Protein AF-A0A967N355-F1 (afdb_monomer_lite)

Foldseek 3Di:
DCCQQFQQQWKFLDKDFQPPPDDPDPVAPQAHDIDTDTDRPCPDPSRCCRHVVVPGPDAPPRDDDAEQWDWDDPDPAIAIDAGDLPDDIQKYKYKAFPDLVVVCVVDSPRSNRRSVRVSVSSNRVSVVQKMFRDWHDHPPDRMIITMIGGPPDD

Radius of gyration: 15.5 Å; chains: 1; bounding box: 40×31×42 Å

Structure (mmCIF, N/CA/C/O backbone):
data_AF-A0A967N355-F1
#
_entry.id   AF-A0A967N355-F1
#
loop_
_atom_site.group_PDB
_atom_site.id
_atom_site.type_symbol
_atom_site.label_atom_id
_atom_site.label_alt_id
_atom_site.label_comp_id
_atom_site.label_asym_id
_atom_site.label_entity_id
_atom_site.label_seq_id
_atom_site.pdbx_PDB_ins_code
_atom_site.Cartn_x
_atom_site.Cartn_y
_atom_site.Cartn_z
_atom_site.occupancy
_atom_site.B_iso_or_equiv
_atom_site.auth_seq_id
_atom_site.auth_comp_id
_atom_site.auth_asym_id
_atom_site.auth_atom_id
_atom_site.pdbx_PDB_model_num
ATOM 1 N N . ALA A 1 1 ? -4.155 6.897 -1.933 1.00 72.81 1 ALA A N 1
ATOM 2 C CA . ALA A 1 1 ? -5.499 6.673 -1.357 1.00 72.81 1 ALA A CA 1
ATOM 3 C C . ALA A 1 1 ? -5.660 7.335 0.025 1.00 72.81 1 ALA A C 1
ATOM 5 O O . ALA A 1 1 ? -6.139 6.699 0.955 1.00 72.81 1 ALA A O 1
ATOM 6 N N . TYR A 1 2 ? -5.279 8.613 0.176 1.00 78.56 2 TYR A N 1
ATOM 7 C CA . TYR A 1 2 ? -5.315 9.283 1.486 1.00 78.56 2 TYR A CA 1
ATOM 8 C C . TYR A 1 2 ? -6.748 9.475 1.999 1.00 78.56 2 TYR A C 1
ATOM 10 O O . TYR A 1 2 ? -7.041 9.068 3.111 1.00 78.56 2 TYR A O 1
ATOM 18 N N . LEU A 1 3 ? -7.659 9.998 1.170 1.00 83.44 3 LEU A N 1
ATOM 19 C CA . LEU A 1 3 ? -9.066 10.192 1.548 1.00 83.44 3 LEU A CA 1
ATOM 20 C C . LEU A 1 3 ? -9.696 8.907 2.117 1.00 83.44 3 LEU A C 1
ATOM 22 O O . LEU A 1 3 ? -10.195 8.894 3.235 1.00 83.44 3 LEU A O 1
ATOM 26 N N . ASN A 1 4 ? -9.586 7.814 1.367 1.00 87.38 4 ASN A N 1
ATOM 27 C CA . ASN A 1 4 ? -10.203 6.528 1.681 1.00 87.38 4 ASN A CA 1
ATOM 28 C C . ASN A 1 4 ? -9.746 5.967 3.040 1.00 87.38 4 ASN A C 1
ATOM 30 O O . ASN A 1 4 ? -10.565 5.767 3.931 1.00 87.38 4 ASN A O 1
ATOM 34 N N . PHE A 1 5 ? -8.442 5.747 3.226 1.00 87.62 5 PHE A N 1
ATOM 35 C CA . PHE A 1 5 ? -7.937 5.144 4.465 1.00 87.62 5 PHE A CA 1
ATOM 36 C C . PHE A 1 5 ? -7.808 6.154 5.606 1.00 87.62 5 PHE A C 1
ATOM 38 O O . PHE A 1 5 ? -8.236 5.877 6.722 1.00 87.62 5 PHE A O 1
ATOM 45 N N . ALA A 1 6 ? -7.224 7.329 5.344 1.00 84.81 6 ALA A N 1
ATOM 46 C CA . ALA A 1 6 ? -6.884 8.287 6.391 1.00 84.81 6 ALA A CA 1
ATOM 47 C C . ALA A 1 6 ? -8.117 9.008 6.939 1.00 84.81 6 ALA A C 1
ATOM 49 O O . ALA A 1 6 ? -8.234 9.146 8.153 1.00 84.81 6 ALA A O 1
ATOM 50 N N . LYS A 1 7 ? -9.015 9.464 6.055 1.00 84.69 7 LYS A N 1
ATOM 51 C CA . LYS A 1 7 ? -10.169 10.292 6.433 1.00 84.69 7 LYS A CA 1
ATOM 52 C C . LYS A 1 7 ? -11.439 9.480 6.644 1.00 84.69 7 LYS A C 1
ATOM 54 O O . LYS A 1 7 ? -12.114 9.696 7.636 1.00 84.69 7 LYS A O 1
ATOM 59 N N . LEU A 1 8 ? -11.760 8.560 5.735 1.00 89.94 8 LEU A N 1
ATOM 60 C CA . LEU A 1 8 ? -13.008 7.790 5.809 1.00 89.94 8 LEU A CA 1
ATOM 61 C C . LEU A 1 8 ? -12.884 6.512 6.645 1.00 89.94 8 LEU A C 1
ATOM 63 O O . LEU A 1 8 ? -13.897 5.914 6.983 1.00 89.94 8 LEU A O 1
ATOM 67 N N . GLY A 1 9 ? -11.663 6.079 6.975 1.00 90.50 9 GLY A N 1
ATOM 68 C CA . GLY A 1 9 ? -11.442 4.897 7.806 1.00 90.50 9 GLY A CA 1
ATOM 69 C C . GLY A 1 9 ? -11.806 3.573 7.130 1.00 90.50 9 GLY A C 1
ATOM 70 O O . GLY A 1 9 ? -11.990 2.582 7.832 1.00 90.50 9 GLY A O 1
ATOM 71 N N . ILE A 1 10 ? -11.890 3.531 5.794 1.00 94.06 10 ILE A N 1
ATOM 72 C CA . ILE A 1 10 ? -12.242 2.306 5.062 1.00 94.06 10 ILE A CA 1
ATOM 73 C C . ILE A 1 10 ? -11.251 1.172 5.325 1.00 94.06 10 ILE A C 1
ATOM 75 O O . ILE A 1 10 ? -10.089 1.396 5.683 1.00 94.06 10 ILE A O 1
ATOM 79 N N . VAL A 1 11 ? -11.714 -0.043 5.059 1.00 94.94 11 VAL A N 1
ATOM 80 C CA . VAL A 1 11 ? -10.891 -1.251 4.994 1.00 94.94 11 VAL A CA 1
ATOM 81 C C . VAL A 1 11 ? -11.005 -1.887 3.612 1.00 94.94 11 VAL A C 1
ATOM 83 O O . VAL A 1 11 ? -11.940 -1.617 2.858 1.00 94.94 11 VAL A O 1
ATOM 86 N N . VAL A 1 12 ? -10.041 -2.726 3.258 1.00 96.19 12 VAL A N 1
ATOM 87 C CA . VAL A 1 12 ? -10.055 -3.505 2.016 1.00 96.19 12 VAL A CA 1
ATOM 88 C C . VAL A 1 12 ? -9.979 -4.979 2.362 1.00 96.19 12 VAL A C 1
ATOM 90 O O . VAL A 1 12 ? -8.996 -5.402 2.962 1.00 96.19 12 VAL A O 1
ATOM 93 N N . ARG A 1 13 ? -10.981 -5.752 1.942 1.00 94.69 13 ARG A N 1
ATOM 94 C CA . ARG A 1 13 ? -11.060 -7.206 2.182 1.00 94.69 13 ARG A CA 1
ATOM 95 C C . ARG A 1 13 ? -11.046 -8.042 0.911 1.00 94.69 13 ARG A C 1
ATOM 97 O O . ARG A 1 13 ? -10.900 -9.253 0.980 1.00 94.69 13 ARG A O 1
ATOM 104 N N . GLU A 1 14 ? -11.183 -7.407 -0.247 1.00 93.75 14 GLU A N 1
ATOM 105 C CA . GLU A 1 14 ? -11.272 -8.107 -1.521 1.00 93.75 14 GLU A CA 1
ATOM 106 C C . GLU A 1 14 ? -10.390 -7.440 -2.575 1.00 93.75 14 GLU A C 1
ATOM 108 O O . GLU A 1 14 ? -10.267 -6.209 -2.649 1.00 93.75 14 GLU A O 1
ATOM 113 N N . TYR A 1 15 ? -9.772 -8.296 -3.387 1.00 95.69 15 TYR A N 1
ATOM 114 C CA . TYR A 1 15 ? -8.968 -7.940 -4.542 1.00 95.69 15 TYR A CA 1
ATOM 115 C C . TYR A 1 15 ? -9.589 -8.554 -5.789 1.00 95.69 15 TYR A C 1
ATOM 117 O O . TYR A 1 15 ? -9.653 -9.775 -5.913 1.00 95.69 15 TYR A O 1
ATOM 125 N N . VAL A 1 16 ? -9.999 -7.709 -6.724 1.00 93.50 16 VAL A N 1
ATOM 126 C CA . VAL A 1 16 ? -10.548 -8.128 -8.009 1.00 93.50 16 VAL A CA 1
ATOM 127 C C . VAL A 1 16 ? -9.450 -8.006 -9.053 1.00 93.50 16 VAL A C 1
ATOM 129 O O . VAL A 1 16 ? -9.012 -6.902 -9.386 1.00 93.50 16 VAL A O 1
ATOM 132 N N . GLU A 1 17 ? -8.995 -9.145 -9.565 1.00 91.00 17 GLU A N 1
ATOM 133 C CA . GLU A 1 17 ? -8.080 -9.200 -10.702 1.00 91.00 17 GLU A CA 1
ATOM 134 C C . GLU A 1 17 ? -8.792 -8.727 -11.974 1.00 91.00 17 GLU A C 1
ATOM 136 O O . GLU A 1 17 ? -9.914 -9.145 -12.247 1.00 91.00 17 GLU A O 1
ATOM 141 N N . ASN A 1 18 ? -8.138 -7.857 -12.754 1.00 85.69 18 ASN A N 1
ATOM 142 C CA . ASN A 1 18 ? -8.621 -7.409 -14.062 1.00 85.69 18 ASN A CA 1
ATOM 143 C C . ASN A 1 18 ? -10.112 -7.010 -14.082 1.00 85.69 18 ASN A C 1
ATOM 145 O O . ASN A 1 18 ? -10.855 -7.410 -14.972 1.00 85.69 18 ASN A O 1
ATOM 149 N N . MET A 1 19 ? -10.542 -6.174 -13.128 1.00 85.88 19 MET A N 1
ATOM 150 C CA . MET A 1 19 ? -11.955 -5.790 -12.944 1.00 85.88 19 MET A CA 1
ATOM 151 C C . MET A 1 19 ? -12.679 -5.294 -14.215 1.00 85.88 19 MET A C 1
ATOM 153 O O . MET A 1 19 ? -13.894 -5.425 -14.317 1.00 85.88 19 MET A O 1
ATOM 157 N N . TYR A 1 20 ? -11.957 -4.717 -15.176 1.00 80.56 20 TYR A N 1
ATOM 158 C CA . TYR A 1 20 ? -12.494 -4.187 -16.429 1.00 80.56 20 TYR A CA 1
ATOM 159 C C . TYR A 1 20 ? -12.049 -4.989 -17.664 1.00 80.56 20 TYR A C 1
ATOM 161 O O . TYR A 1 20 ? -12.300 -4.550 -18.782 1.00 80.56 20 TYR A O 1
ATOM 169 N N . GLY A 1 21 ? -11.397 -6.142 -17.481 1.00 77.31 21 GLY A N 1
ATOM 170 C CA . GLY A 1 21 ? -10.870 -6.970 -18.566 1.00 77.31 21 GLY A CA 1
ATOM 171 C C . GLY A 1 21 ? -9.708 -6.326 -19.331 1.00 77.31 21 GLY A C 1
ATOM 172 O O . GLY A 1 21 ? -8.982 -5.475 -18.807 1.00 77.31 21 GLY A O 1
ATOM 173 N N . GLU A 1 22 ? -9.520 -6.754 -20.580 1.00 65.44 22 GLU A N 1
ATOM 174 C CA . GLU A 1 22 ? -8.577 -6.129 -21.508 1.00 65.44 22 GLU A CA 1
ATOM 175 C C . GLU A 1 22 ? -9.137 -4.783 -21.971 1.00 65.44 22 GLU A C 1
ATOM 177 O O . GLU A 1 22 ? -10.226 -4.702 -22.535 1.00 65.44 22 GLU A O 1
ATOM 182 N N . THR A 1 23 ? -8.406 -3.702 -21.697 1.00 61.41 23 THR A N 1
ATOM 183 C CA . THR A 1 23 ? -8.844 -2.353 -22.064 1.00 61.41 23 THR A CA 1
ATOM 184 C C . THR A 1 23 ? -7.777 -1.649 -22.892 1.00 61.41 23 THR A C 1
ATOM 186 O O . THR A 1 23 ? -6.640 -1.519 -22.435 1.00 61.41 23 THR A O 1
ATOM 189 N N . ASP A 1 24 ? -8.173 -1.064 -24.023 1.00 57.56 24 ASP A N 1
ATOM 190 C CA . ASP A 1 24 ? -7.315 -0.218 -24.872 1.00 57.56 24 ASP A CA 1
ATOM 191 C C . ASP A 1 24 ? -7.084 1.195 -24.298 1.00 57.56 24 ASP A C 1
ATOM 193 O O . ASP A 1 24 ? -6.419 2.045 -24.897 1.00 57.56 24 ASP A O 1
ATOM 197 N N . SER A 1 25 ? -7.634 1.477 -23.111 1.00 58.72 25 SER A N 1
ATOM 198 C CA . SER A 1 25 ? -7.519 2.777 -22.457 1.00 58.72 25 SER A CA 1
ATOM 199 C C . SER A 1 25 ? -6.053 3.116 -22.132 1.00 58.72 25 SER A C 1
ATOM 201 O O . SER A 1 25 ? -5.363 2.320 -21.481 1.00 58.72 25 SER A O 1
ATOM 203 N N . PRO A 1 26 ? -5.571 4.332 -22.468 1.00 58.56 26 PRO A N 1
ATOM 204 C CA . PRO A 1 26 ? -4.237 4.803 -22.090 1.00 58.56 26 PRO A CA 1
ATOM 205 C C . PRO A 1 26 ? -3.940 4.671 -20.589 1.00 58.56 26 PRO A C 1
ATOM 207 O O . PRO A 1 26 ? -2.802 4.409 -20.205 1.00 58.56 26 PRO A O 1
ATOM 210 N N . LEU A 1 27 ? -4.971 4.788 -19.746 1.00 55.16 27 LEU A N 1
ATOM 211 C CA . LEU A 1 27 ? -4.856 4.717 -18.291 1.00 55.16 27 LEU A CA 1
ATOM 212 C C . LEU A 1 27 ? -4.443 3.320 -17.790 1.00 55.16 27 LEU A C 1
ATOM 214 O O . LEU A 1 27 ? -3.704 3.195 -16.810 1.00 55.16 27 LEU A O 1
ATOM 218 N N . HIS A 1 28 ? -4.894 2.265 -18.468 1.00 54.84 28 HIS A N 1
ATOM 219 C CA . HIS A 1 28 ? -4.721 0.867 -18.058 1.00 54.84 28 HIS A CA 1
ATOM 220 C C . HIS A 1 28 ? -3.712 0.092 -18.907 1.00 54.84 28 HIS A C 1
ATOM 222 O O . HIS A 1 28 ? -3.345 -1.024 -18.534 1.00 54.84 28 HIS A O 1
ATOM 228 N N . ARG A 1 29 ? -3.231 0.689 -20.007 1.00 63.59 29 ARG A N 1
ATOM 229 C CA . ARG A 1 29 ? -2.249 0.072 -20.903 1.00 63.59 29 ARG A CA 1
ATOM 230 C C . ARG A 1 29 ? -1.087 -0.552 -20.121 1.00 63.59 29 ARG A C 1
ATOM 232 O O . ARG A 1 29 ? -0.391 0.146 -19.377 1.00 63.59 29 ARG A O 1
ATOM 239 N N . GLY A 1 30 ? -0.917 -1.860 -20.311 1.00 67.50 30 GLY A N 1
ATOM 240 C CA . GLY A 1 30 ? 0.284 -2.625 -19.974 1.00 67.50 30 GLY A CA 1
ATOM 241 C C . GLY A 1 30 ? 0.271 -3.413 -18.663 1.00 67.50 30 GLY A C 1
ATOM 242 O O . GLY A 1 30 ? 0.995 -4.393 -18.585 1.00 67.50 30 GLY A O 1
ATOM 243 N N . ILE A 1 31 ? -0.537 -3.050 -17.655 1.00 80.56 31 ILE A N 1
ATOM 244 C CA . ILE A 1 31 ? -0.464 -3.701 -16.324 1.00 80.56 31 ILE A CA 1
ATOM 245 C C . ILE A 1 31 ? -1.806 -4.221 -15.787 1.00 80.56 31 ILE A C 1
ATOM 247 O O . ILE A 1 31 ? -1.895 -4.579 -14.619 1.00 80.56 31 ILE A O 1
ATOM 251 N N . GLY A 1 32 ? -2.871 -4.235 -16.594 1.00 82.69 32 GLY A N 1
ATOM 252 C CA . GLY A 1 32 ? -4.192 -4.741 -16.195 1.00 82.69 32 GLY A CA 1
ATOM 253 C C . GLY A 1 32 ? -4.961 -3.828 -15.233 1.00 82.69 32 GLY A C 1
ATOM 254 O O . GLY A 1 32 ? -4.475 -2.783 -14.774 1.00 82.69 32 GLY A O 1
ATOM 255 N N . THR A 1 33 ? -6.178 -4.228 -14.873 1.00 85.19 33 THR A N 1
ATOM 256 C CA . THR A 1 33 ? -7.156 -3.348 -14.204 1.00 85.19 33 THR A CA 1
ATOM 257 C C . THR A 1 33 ? -7.557 -3.815 -12.813 1.00 85.19 33 THR A C 1
ATOM 259 O O . THR A 1 33 ? -8.716 -3.685 -12.426 1.00 85.19 33 THR A O 1
ATOM 262 N N . ASP A 1 34 ? -6.616 -4.369 -12.065 1.00 91.38 34 ASP A N 1
ATOM 263 C CA . ASP A 1 34 ? -6.881 -4.869 -10.724 1.00 91.38 34 ASP A CA 1
ATOM 264 C C . ASP A 1 34 ? -7.407 -3.762 -9.808 1.00 91.38 34 ASP A C 1
ATOM 266 O O . ASP A 1 34 ? -7.036 -2.581 -9.931 1.00 91.38 34 ASP A O 1
ATOM 270 N N . ARG A 1 35 ? -8.304 -4.139 -8.901 1.00 91.44 35 ARG A N 1
ATOM 271 C CA . ARG A 1 35 ? -8.986 -3.217 -7.998 1.00 91.44 35 ARG A CA 1
ATOM 272 C C . ARG A 1 35 ? -9.130 -3.810 -6.611 1.00 91.44 35 ARG A C 1
ATOM 274 O O . ARG A 1 35 ? -9.428 -4.983 -6.439 1.00 91.44 35 ARG A O 1
ATOM 281 N N . PHE A 1 36 ? -8.974 -2.945 -5.621 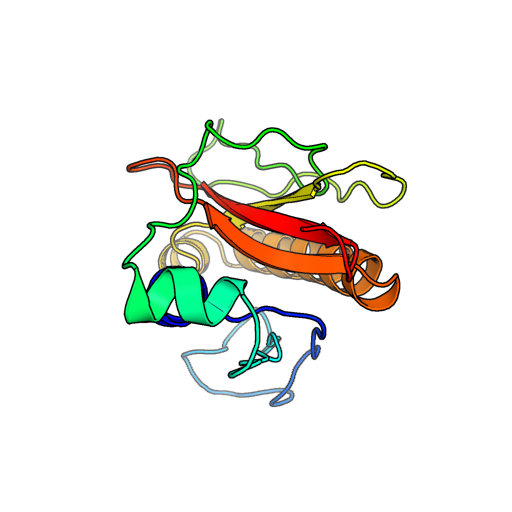1.00 94.50 36 PHE A N 1
ATOM 282 C CA . PHE A 1 36 ? -9.476 -3.208 -4.284 1.00 94.50 36 PHE A CA 1
ATOM 283 C C . PHE A 1 36 ? -10.963 -2.888 -4.212 1.00 94.50 36 PHE A C 1
ATOM 285 O O . PHE A 1 36 ? -11.394 -1.855 -4.732 1.00 94.50 36 PHE A O 1
ATOM 292 N N . VAL A 1 37 ? -11.710 -3.712 -3.483 1.00 93.06 37 VAL A N 1
ATOM 293 C CA . VAL A 1 37 ? -13.049 -3.349 -3.016 1.00 93.06 37 VAL A CA 1
ATOM 294 C C . VAL A 1 37 ? -12.896 -2.625 -1.683 1.00 93.06 37 VAL A C 1
ATOM 296 O O . VAL A 1 37 ? -12.525 -3.214 -0.667 1.00 93.06 37 VAL A O 1
ATOM 299 N N . ALA A 1 38 ? -13.124 -1.314 -1.709 1.00 92.06 38 ALA A N 1
ATOM 300 C CA . ALA A 1 38 ? -13.116 -0.484 -0.513 1.00 92.06 38 ALA A CA 1
ATOM 301 C C . ALA A 1 38 ? -14.437 -0.661 0.242 1.00 92.06 38 ALA A C 1
ATOM 303 O O . ALA A 1 38 ? -15.502 -0.343 -0.285 1.00 92.06 38 ALA A O 1
ATOM 304 N N . LEU A 1 39 ? -14.358 -1.131 1.483 1.00 93.44 39 LEU A N 1
ATOM 305 C CA . LEU A 1 39 ? -15.498 -1.274 2.377 1.00 93.44 39 LEU A CA 1
ATOM 306 C C . LEU A 1 39 ? -15.511 -0.117 3.369 1.00 93.44 39 LEU A C 1
ATOM 308 O O . LEU A 1 39 ? -14.561 0.082 4.132 1.00 93.44 39 LEU A O 1
ATOM 312 N N . TRP A 1 40 ? -16.604 0.639 3.366 1.00 93.44 40 TRP A N 1
ATOM 313 C CA . TRP A 1 40 ? -16.832 1.713 4.322 1.00 93.44 40 TRP A CA 1
ATOM 314 C C . TRP A 1 40 ? -17.855 1.267 5.364 1.00 93.44 40 TRP A C 1
ATOM 316 O O . TRP A 1 40 ? -19.062 1.299 5.137 1.00 93.44 40 TRP A O 1
ATOM 326 N N . LEU A 1 41 ? -17.346 0.787 6.497 1.00 90.88 41 LEU A N 1
ATOM 327 C CA . LEU A 1 41 ? -18.148 0.246 7.589 1.00 90.88 41 LEU A CA 1
ATOM 328 C C . LEU A 1 41 ? -18.509 1.378 8.560 1.00 90.88 41 LEU A C 1
ATOM 330 O O . LEU A 1 41 ? -17.789 1.618 9.530 1.00 90.88 41 LEU A O 1
ATOM 334 N N . LEU A 1 42 ? -19.584 2.101 8.238 1.00 88.56 42 LEU A N 1
ATOM 335 C CA . LEU A 1 42 ? -19.959 3.378 8.861 1.00 88.56 42 LEU A CA 1
ATOM 336 C C . LEU A 1 42 ? -20.026 3.327 10.396 1.00 88.56 42 LEU A C 1
ATOM 338 O O . LEU A 1 42 ? -19.474 4.204 11.050 1.00 88.56 42 LEU A O 1
ATOM 342 N N . ASP A 1 43 ? -20.607 2.266 10.959 1.00 88.00 43 ASP A N 1
ATOM 343 C CA . ASP A 1 43 ? -20.866 2.144 12.403 1.00 88.00 43 ASP A CA 1
ATOM 344 C C . ASP A 1 43 ? -19.719 1.470 13.179 1.00 88.00 43 ASP A C 1
ATOM 346 O O . ASP A 1 43 ? -19.933 0.779 14.176 1.00 88.00 43 ASP A O 1
ATOM 350 N N . THR A 1 44 ? -18.478 1.616 12.709 1.00 89.62 44 THR A N 1
ATOM 351 C CA . THR A 1 44 ? -17.309 1.043 13.391 1.00 89.62 44 THR A CA 1
ATOM 352 C C . THR A 1 44 ? -16.574 2.089 14.229 1.00 89.62 44 THR A C 1
ATOM 354 O O . THR A 1 44 ? -16.460 3.237 13.791 1.00 89.62 44 THR A O 1
ATOM 357 N N . PRO A 1 45 ? -15.968 1.697 15.374 1.00 89.44 45 PRO A N 1
ATOM 358 C CA . PRO A 1 45 ? -15.158 2.608 16.187 1.00 89.44 45 PRO A CA 1
ATOM 359 C C . PRO A 1 45 ? -14.081 3.320 15.368 1.00 89.44 45 PRO A C 1
ATOM 361 O O . PRO A 1 45 ? -13.865 4.514 15.507 1.00 89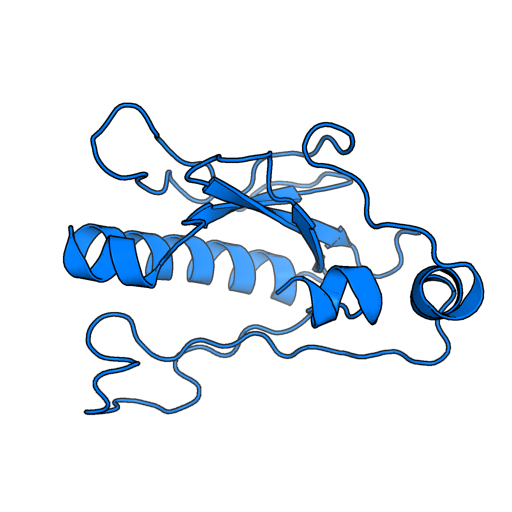.44 45 PRO A O 1
ATOM 364 N N . ARG A 1 46 ? -13.471 2.607 14.416 1.00 89.00 46 ARG A N 1
ATOM 365 C CA . ARG A 1 46 ? -12.481 3.170 13.499 1.00 89.00 46 ARG A CA 1
ATOM 366 C C . ARG A 1 46 ? -13.023 4.360 12.703 1.00 89.00 46 ARG A C 1
ATOM 368 O O . ARG A 1 46 ? -12.319 5.354 12.572 1.00 89.00 46 ARG A O 1
ATOM 375 N N . VAL A 1 47 ? -14.221 4.261 12.127 1.00 89.94 47 VAL A N 1
ATOM 376 C CA . VAL A 1 47 ? -14.799 5.356 11.331 1.00 89.94 47 VAL A CA 1
ATOM 377 C C . VAL A 1 47 ? -15.156 6.542 12.227 1.00 89.94 47 VAL A C 1
ATOM 379 O O . VAL A 1 47 ? -14.850 7.675 11.855 1.00 89.94 47 VAL A O 1
ATOM 382 N N . GLN A 1 48 ? -15.698 6.287 13.420 1.00 89.44 48 GLN A N 1
ATOM 383 C CA . GLN A 1 48 ? -15.981 7.318 14.427 1.00 89.44 48 GLN A CA 1
ATOM 384 C C . GLN A 1 48 ? -14.704 8.054 14.857 1.00 89.44 48 GLN A C 1
ATOM 386 O O . GLN A 1 48 ? -14.633 9.278 14.751 1.00 89.44 48 GLN A O 1
ATOM 391 N N . GLU A 1 49 ? -13.638 7.324 15.202 1.00 89.12 49 GLU A N 1
ATOM 392 C CA . GLU A 1 49 ? -12.330 7.902 15.536 1.00 89.12 49 GLU A CA 1
ATOM 393 C C . GLU A 1 49 ? -11.778 8.785 14.399 1.00 89.12 49 GLU A C 1
ATOM 395 O O . GLU A 1 49 ? -11.154 9.818 14.646 1.00 89.12 49 GLU A O 1
ATOM 400 N N . ARG A 1 50 ? -11.994 8.414 13.127 1.00 88.94 50 ARG A N 1
ATOM 401 C CA . ARG A 1 50 ? -11.504 9.206 11.982 1.00 88.94 50 ARG A CA 1
ATOM 402 C C . ARG A 1 50 ? -12.346 10.437 11.680 1.00 88.94 50 ARG A C 1
ATOM 404 O O . ARG A 1 50 ? -11.771 11.483 11.373 1.00 88.94 50 ARG A O 1
ATOM 411 N N . LEU A 1 51 ? -13.670 10.313 11.704 1.00 87.56 51 LEU A N 1
ATOM 412 C CA . LEU A 1 51 ? -14.578 11.372 11.263 1.00 87.56 51 LEU A CA 1
ATOM 413 C C . LEU A 1 51 ? -14.980 12.323 12.388 1.00 87.56 51 LEU A C 1
ATOM 415 O O . LEU A 1 51 ? -15.026 13.528 12.152 1.00 87.56 51 LEU A O 1
ATOM 419 N N . GLU A 1 52 ? -15.251 11.805 13.583 1.00 84.00 52 GLU A N 1
ATOM 420 C CA . GLU A 1 52 ? -15.737 12.596 14.717 1.00 84.00 52 GLU A CA 1
ATOM 421 C C . GLU A 1 52 ? -14.572 13.120 15.558 1.00 84.00 52 GLU A C 1
ATOM 423 O O . GLU A 1 52 ? -14.485 14.316 15.828 1.00 84.00 52 GLU A O 1
ATOM 428 N N . GLU A 1 53 ? -13.630 12.245 15.914 1.00 84.81 53 GLU A N 1
ATOM 429 C CA . GLU A 1 53 ? -12.489 12.612 16.766 1.00 84.81 53 GLU A CA 1
ATOM 430 C C . GLU A 1 53 ? -11.314 13.198 15.968 1.00 84.81 53 GLU A C 1
ATOM 432 O O . GLU A 1 53 ? -10.383 13.775 16.533 1.00 84.81 53 GLU A O 1
ATOM 437 N N . GLY A 1 54 ? -11.332 13.051 14.639 1.00 83.44 54 GLY A N 1
ATOM 438 C CA . GLY A 1 54 ? -10.272 13.541 13.759 1.00 83.44 54 GLY A CA 1
ATOM 439 C C . GLY A 1 54 ? -8.924 12.845 13.971 1.00 83.44 54 GLY A C 1
ATOM 440 O O . GLY A 1 54 ? -7.882 13.405 13.606 1.00 83.44 54 GLY A O 1
ATOM 441 N N . ARG A 1 55 ? -8.916 11.638 14.552 1.00 85.50 55 ARG A N 1
ATOM 442 C CA . ARG A 1 55 ? -7.697 10.884 14.849 1.00 85.50 55 ARG A CA 1
ATOM 443 C C . ARG A 1 55 ? -6.947 10.584 13.546 1.00 85.50 55 ARG A C 1
ATOM 445 O O . ARG A 1 55 ? -7.515 9.983 12.633 1.00 85.50 55 ARG A O 1
ATOM 452 N N . PRO A 1 56 ? -5.673 10.983 13.406 1.00 84.06 56 PRO A N 1
ATOM 453 C CA . PRO A 1 56 ? -4.926 10.699 12.189 1.00 84.06 56 PRO A CA 1
ATOM 454 C C . PRO A 1 56 ? -4.594 9.200 12.085 1.00 84.06 56 PRO A C 1
ATOM 456 O O . PRO A 1 56 ? -4.481 8.521 13.109 1.00 84.06 56 PRO A O 1
ATOM 459 N N . PRO A 1 57 ? -4.386 8.666 10.865 1.00 85.25 57 PRO A N 1
ATOM 460 C CA . PRO A 1 57 ? -3.768 7.355 10.721 1.00 85.25 57 PRO A CA 1
ATOM 461 C C . PRO A 1 57 ? -2.357 7.348 11.323 1.00 85.25 57 PRO A C 1
ATOM 463 O O . PRO A 1 57 ? -1.709 8.402 11.369 1.00 85.25 57 PRO A O 1
ATOM 466 N N . PRO A 1 58 ? -1.852 6.168 11.720 1.00 86.88 58 PRO A N 1
ATOM 467 C CA . PRO A 1 58 ? -0.461 6.034 12.119 1.00 86.88 58 PRO A CA 1
ATOM 468 C C . PRO A 1 58 ? 0.477 6.486 10.996 1.00 86.88 58 PRO A C 1
ATOM 470 O O . PRO A 1 58 ? 0.199 6.306 9.803 1.00 86.88 58 PRO A O 1
ATOM 473 N N . ARG A 1 59 ? 1.613 7.067 11.373 1.00 85.25 59 ARG A N 1
ATOM 474 C CA . ARG A 1 59 ? 2.660 7.457 10.428 1.00 85.25 59 ARG A CA 1
ATOM 475 C C . ARG A 1 59 ? 3.515 6.251 10.058 1.00 85.25 59 ARG A C 1
ATOM 477 O O . ARG A 1 59 ? 3.634 5.272 10.793 1.00 85.25 59 ARG A O 1
ATOM 484 N N . ALA A 1 60 ? 4.154 6.332 8.895 1.00 81.94 60 ALA A N 1
ATOM 485 C CA . ALA A 1 60 ? 5.148 5.338 8.513 1.00 81.94 60 ALA A CA 1
ATOM 486 C C . ALA A 1 60 ? 6.286 5.308 9.551 1.00 81.94 60 ALA A C 1
ATOM 488 O O . ALA A 1 60 ? 6.813 6.358 9.911 1.00 81.94 60 ALA A O 1
ATOM 489 N N . GLY A 1 61 ? 6.645 4.113 10.023 1.00 80.25 61 GLY A N 1
ATOM 490 C CA . GLY A 1 61 ? 7.633 3.911 11.089 1.00 80.25 61 GLY A CA 1
ATOM 491 C C . GLY A 1 61 ? 7.053 3.856 12.508 1.00 80.25 61 GLY A C 1
ATOM 492 O O . GLY A 1 61 ? 7.723 3.336 13.390 1.00 80.25 61 GLY A O 1
ATOM 493 N N . GLU A 1 62 ? 5.813 4.311 12.732 1.00 83.31 62 GLU A N 1
ATOM 494 C CA . GLU A 1 62 ? 5.124 4.148 14.030 1.00 83.31 62 GLU A CA 1
ATOM 495 C C . GLU A 1 62 ? 4.511 2.751 14.188 1.00 83.31 62 GLU A C 1
ATOM 497 O O . GLU A 1 62 ? 4.268 2.297 15.302 1.00 83.31 62 GLU A O 1
ATOM 502 N N . VAL A 1 63 ? 4.267 2.060 13.071 1.00 82.88 63 VAL A N 1
ATOM 503 C CA . VAL A 1 63 ? 3.710 0.705 13.046 1.00 82.88 63 VAL A CA 1
ATOM 504 C C . VAL A 1 63 ? 4.741 -0.243 12.454 1.00 82.88 63 VAL A C 1
ATOM 506 O O . VAL A 1 63 ? 5.109 -0.121 11.284 1.00 82.88 63 VAL A O 1
ATOM 509 N N . GLY A 1 64 ? 5.199 -1.182 13.280 1.00 86.25 64 GLY A N 1
ATOM 510 C CA . GLY A 1 64 ? 5.980 -2.335 12.846 1.00 86.25 64 GLY A CA 1
ATOM 511 C C . GLY A 1 64 ? 5.088 -3.441 12.284 1.00 86.25 64 GLY A C 1
ATOM 512 O O . GLY A 1 64 ? 3.882 -3.475 12.521 1.00 86.25 64 GLY A O 1
ATOM 513 N N . GLY A 1 65 ? 5.687 -4.358 11.535 1.00 90.94 65 GLY A N 1
ATOM 514 C CA . GLY A 1 65 ? 5.005 -5.531 11.001 1.00 90.94 65 GLY A CA 1
ATOM 515 C C . GLY A 1 65 ? 5.972 -6.423 10.238 1.00 90.94 65 GLY A C 1
ATOM 516 O O . GLY A 1 65 ? 7.047 -5.980 9.827 1.00 90.94 65 GLY A O 1
ATOM 517 N N . ALA A 1 66 ? 5.590 -7.681 10.039 1.00 96.44 66 ALA A N 1
ATOM 518 C CA . ALA A 1 66 ? 6.321 -8.566 9.145 1.00 96.44 66 ALA A CA 1
ATOM 519 C C . ALA A 1 66 ? 6.166 -8.062 7.699 1.00 96.44 66 ALA A C 1
ATOM 521 O O . ALA A 1 66 ? 5.093 -7.606 7.307 1.00 96.44 66 ALA A O 1
A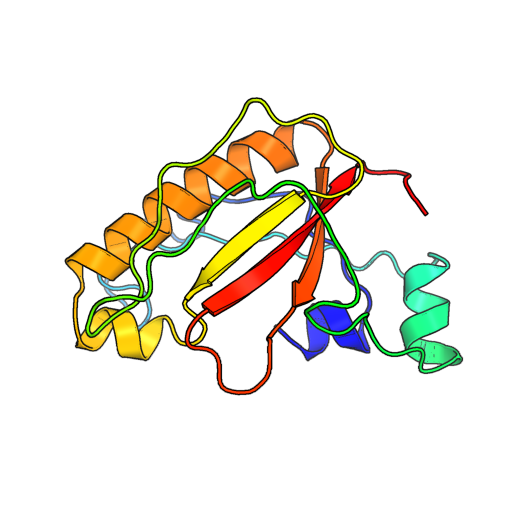TOM 522 N N . VAL A 1 67 ? 7.220 -8.107 6.885 1.00 96.94 67 VAL A N 1
ATOM 523 C CA . VAL A 1 67 ? 7.153 -7.532 5.532 1.00 96.94 67 VAL A CA 1
ATOM 524 C C . VAL A 1 67 ? 6.728 -8.600 4.524 1.00 96.94 67 VAL A C 1
ATOM 526 O O . VAL A 1 67 ? 7.521 -9.437 4.111 1.00 96.94 67 VAL A O 1
ATOM 529 N N . GLY A 1 68 ? 5.460 -8.581 4.113 1.00 97.25 68 GLY A N 1
ATOM 530 C CA . GLY A 1 68 ? 4.900 -9.520 3.133 1.00 97.25 68 GLY A CA 1
ATOM 531 C C . GLY A 1 68 ? 5.352 -9.251 1.698 1.00 97.25 68 GLY A C 1
ATOM 532 O O . GLY A 1 68 ? 5.350 -10.155 0.864 1.00 97.25 68 GLY A O 1
ATOM 533 N N . LEU A 1 69 ? 5.763 -8.017 1.401 1.00 98.19 69 LEU A N 1
ATOM 534 C CA . LEU A 1 69 ? 6.410 -7.660 0.142 1.00 98.19 69 LEU A CA 1
ATOM 535 C C . LEU A 1 69 ? 7.369 -6.494 0.365 1.00 98.19 69 LEU A C 1
ATOM 537 O O . LEU A 1 69 ? 6.953 -5.438 0.842 1.00 98.19 69 LEU A O 1
ATOM 541 N N . GLU A 1 70 ? 8.629 -6.693 0.002 1.00 96.81 70 GLU A N 1
ATOM 542 C CA . GLU A 1 70 ? 9.686 -5.686 0.096 1.00 96.81 70 GLU A CA 1
ATOM 543 C C . GLU A 1 70 ? 9.875 -4.941 -1.229 1.00 96.81 70 GLU A C 1
ATOM 545 O O . GLU A 1 70 ? 9.422 -5.386 -2.286 1.00 96.81 70 GLU A O 1
ATOM 550 N N . ALA A 1 71 ? 10.559 -3.800 -1.163 1.00 96.12 71 ALA A N 1
ATOM 551 C CA . ALA A 1 71 ? 11.002 -3.047 -2.326 1.00 96.12 71 ALA A CA 1
ATOM 552 C C . ALA A 1 71 ? 12.522 -2.905 -2.291 1.00 96.12 71 ALA A C 1
ATOM 554 O O . ALA A 1 71 ? 13.071 -2.412 -1.305 1.00 96.12 71 ALA A O 1
ATOM 555 N N . GLU A 1 72 ? 13.191 -3.247 -3.384 1.00 94.94 72 GLU A N 1
ATOM 556 C CA . GLU A 1 72 ? 14.580 -2.866 -3.588 1.00 94.94 72 GLU A CA 1
ATOM 557 C C . GLU A 1 72 ? 14.637 -1.457 -4.184 1.00 94.94 72 GLU A C 1
ATOM 559 O O . GLU A 1 72 ? 13.997 -1.161 -5.195 1.00 94.94 72 GLU A O 1
ATOM 564 N N . THR A 1 73 ? 15.401 -0.566 -3.551 1.00 92.12 73 THR A N 1
ATOM 565 C CA . THR A 1 73 ? 15.508 0.847 -3.952 1.00 92.12 73 THR A CA 1
ATOM 566 C C . THR A 1 73 ? 16.937 1.275 -4.287 1.00 92.12 73 THR A C 1
ATOM 568 O O . THR A 1 73 ? 17.213 2.473 -4.321 1.00 92.12 73 THR A O 1
ATOM 571 N N . SER A 1 74 ? 17.850 0.327 -4.497 1.00 89.44 74 SER A N 1
ATOM 572 C CA . SER A 1 74 ? 19.250 0.581 -4.871 1.00 89.44 74 SER A CA 1
ATOM 573 C C . SER A 1 74 ? 19.371 1.220 -6.264 1.00 89.44 74 SER A C 1
ATOM 575 O O . SER A 1 74 ? 20.249 2.050 -6.488 1.00 89.44 74 SER A O 1
ATOM 577 N N . GLY A 1 75 ? 18.458 0.877 -7.179 1.00 89.19 75 GLY A N 1
ATOM 578 C CA . GLY A 1 75 ? 18.436 1.358 -8.561 1.00 89.19 75 GLY A CA 1
ATOM 579 C C . GLY A 1 75 ? 17.654 2.656 -8.810 1.00 89.19 75 GLY A C 1
ATOM 580 O O . GLY A 1 75 ? 17.121 3.313 -7.904 1.00 89.19 75 GLY A O 1
ATOM 581 N N . GLU A 1 76 ? 17.552 3.012 -10.095 1.00 89.00 76 GLU A N 1
ATOM 582 C CA . GLU A 1 76 ? 16.850 4.210 -10.586 1.00 89.00 76 GLU A CA 1
ATOM 583 C C . GLU A 1 76 ? 15.343 4.191 -10.309 1.00 89.00 76 GLU A C 1
ATOM 585 O O . GLU A 1 76 ? 14.731 5.227 -10.025 1.00 89.00 76 GLU A O 1
ATOM 590 N N . VAL A 1 77 ? 14.745 3.002 -10.338 1.00 93.12 77 VAL A N 1
ATOM 591 C CA . VAL A 1 77 ? 13.341 2.759 -10.008 1.00 93.12 77 VAL A CA 1
ATOM 592 C C . VAL A 1 77 ? 13.240 1.692 -8.917 1.00 93.12 77 VAL A C 1
ATOM 594 O O . VAL A 1 77 ? 14.098 0.814 -8.856 1.00 93.12 77 VAL A O 1
ATOM 597 N N . PRO A 1 78 ? 12.226 1.755 -8.034 1.00 95.69 78 PRO A N 1
ATOM 598 C CA . PRO A 1 78 ? 12.008 0.698 -7.059 1.00 95.69 78 PRO A CA 1
ATOM 599 C C . PRO A 1 78 ? 11.540 -0.581 -7.762 1.00 95.69 78 PRO A C 1
ATOM 601 O O . PRO A 1 78 ? 10.671 -0.522 -8.634 1.00 95.69 78 PRO A O 1
ATOM 604 N N . VAL A 1 79 ? 12.062 -1.730 -7.345 1.00 97.19 79 VAL A N 1
ATOM 605 C CA . VAL A 1 79 ? 11.721 -3.057 -7.885 1.00 97.19 79 VAL A CA 1
ATOM 606 C C . VAL A 1 79 ? 11.080 -3.890 -6.769 1.00 97.19 79 VAL A C 1
ATOM 608 O O . VAL A 1 79 ? 11.524 -3.787 -5.622 1.00 97.19 79 VAL A O 1
ATOM 611 N N . PRO A 1 80 ? 10.017 -4.672 -7.035 1.00 97.94 80 PRO A N 1
ATOM 612 C CA . PRO A 1 80 ? 9.437 -5.526 -6.006 1.00 97.94 80 PRO A CA 1
ATOM 613 C C . PRO A 1 80 ? 10.379 -6.686 -5.677 1.00 97.94 80 PRO A C 1
ATOM 615 O O . PRO A 1 80 ? 10.954 -7.305 -6.571 1.00 97.94 80 PRO A O 1
ATOM 618 N N . GLY A 1 81 ? 10.480 -7.023 -4.394 1.00 97.12 81 GLY A N 1
ATOM 619 C CA . GLY A 1 81 ? 11.052 -8.293 -3.963 1.00 97.12 81 GLY A CA 1
ATOM 620 C C . GLY A 1 81 ? 10.104 -9.471 -4.219 1.00 97.12 81 GLY A C 1
ATOM 621 O O . GLY A 1 81 ? 9.039 -9.342 -4.827 1.00 97.12 81 GLY A O 1
ATOM 622 N N . SER A 1 82 ? 10.467 -10.642 -3.696 1.00 97.44 82 SER A N 1
ATOM 623 C CA . SER A 1 82 ? 9.581 -11.810 -3.730 1.00 97.44 82 SER A CA 1
ATOM 624 C C . SER A 1 82 ? 8.505 -11.726 -2.637 1.00 97.44 82 SER A C 1
ATOM 626 O O . SER A 1 82 ? 8.847 -11.469 -1.481 1.00 97.44 82 SER A O 1
ATOM 628 N N . PRO A 1 83 ? 7.218 -11.978 -2.955 1.00 98.12 83 PRO A N 1
ATOM 629 C CA . PRO A 1 83 ? 6.168 -12.101 -1.950 1.00 98.12 83 PRO A CA 1
ATOM 630 C C . PRO A 1 83 ? 6.483 -13.173 -0.903 1.00 98.12 83 PRO A C 1
ATOM 632 O O . PRO A 1 83 ? 6.713 -14.332 -1.255 1.00 98.12 83 PRO A O 1
ATOM 635 N N . ARG A 1 84 ? 6.418 -12.802 0.377 1.00 98.25 84 ARG A N 1
ATOM 636 C CA . ARG A 1 84 ? 6.413 -13.738 1.508 1.00 98.25 84 ARG A CA 1
ATOM 637 C C . ARG A 1 84 ? 4.965 -14.040 1.867 1.00 98.25 84 ARG A C 1
ATOM 639 O O . ARG A 1 84 ? 4.223 -13.118 2.203 1.00 98.25 84 ARG A O 1
ATOM 646 N N . LEU A 1 85 ? 4.552 -15.298 1.724 1.00 97.75 85 LEU A N 1
ATOM 647 C CA . LEU A 1 85 ? 3.148 -15.752 1.777 1.00 97.75 85 LEU A CA 1
ATOM 648 C C . LEU A 1 85 ? 2.897 -16.778 2.896 1.00 97.75 85 LEU A C 1
ATOM 650 O O . LEU A 1 85 ? 1.943 -17.546 2.859 1.00 97.75 85 LEU A O 1
ATOM 654 N N . ASP A 1 86 ? 3.802 -16.842 3.856 1.00 96.38 86 ASP A N 1
ATOM 655 C CA . ASP A 1 86 ? 3.825 -17.773 4.981 1.00 96.38 86 ASP A CA 1
ATOM 656 C C . ASP A 1 86 ? 3.854 -17.031 6.325 1.00 96.38 86 ASP A C 1
ATOM 658 O O . ASP A 1 86 ? 4.129 -17.623 7.366 1.00 96.38 86 ASP A O 1
ATOM 662 N N . LEU A 1 87 ? 3.575 -15.723 6.312 1.00 96.69 87 LEU A N 1
ATOM 663 C CA . LEU A 1 87 ? 3.621 -14.892 7.507 1.00 96.69 87 LEU A CA 1
ATOM 664 C C . LEU A 1 87 ? 2.348 -15.055 8.338 1.00 96.69 87 LEU A C 1
ATOM 666 O O . LEU A 1 87 ? 1.231 -14.913 7.836 1.00 96.69 87 LEU A O 1
ATOM 670 N N . ASP A 1 88 ? 2.547 -15.247 9.637 1.00 92.75 88 ASP A N 1
ATOM 671 C CA . ASP A 1 88 ? 1.514 -15.145 10.661 1.00 92.75 88 ASP A CA 1
ATOM 672 C C . ASP A 1 88 ? 2.013 -14.186 11.748 1.00 92.75 88 ASP A C 1
ATOM 674 O O . ASP A 1 88 ? 2.855 -14.528 12.576 1.00 92.75 88 ASP A O 1
ATOM 678 N N . ALA A 1 89 ? 1.580 -12.932 11.661 1.00 93.75 89 ALA A N 1
ATOM 679 C CA . ALA A 1 89 ? 2.017 -11.836 12.521 1.00 93.75 89 ALA A CA 1
ATOM 680 C C . ALA A 1 89 ? 0.810 -10.971 12.913 1.00 93.75 89 ALA A C 1
ATOM 682 O O . ALA A 1 89 ? -0.279 -11.133 12.379 1.00 93.75 89 ALA A O 1
ATOM 683 N N . GLU A 1 90 ? 0.989 -10.010 13.815 1.00 93.44 90 GLU A N 1
ATOM 684 C CA . GLU A 1 90 ? -0.083 -9.055 14.149 1.00 93.44 90 GLU A CA 1
ATOM 685 C C . GLU A 1 90 ? -0.345 -8.055 13.003 1.00 93.44 90 GLU A C 1
ATOM 687 O O . GLU A 1 90 ? -1.453 -7.565 12.790 1.00 93.44 90 GLU A O 1
ATOM 692 N N . ALA A 1 91 ? 0.699 -7.745 12.236 1.00 95.56 91 ALA A N 1
ATOM 693 C CA . ALA A 1 91 ? 0.655 -6.786 11.148 1.00 95.56 91 ALA A CA 1
ATOM 694 C C . ALA A 1 91 ? 1.572 -7.223 10.008 1.00 95.56 91 ALA A C 1
ATOM 696 O O . ALA A 1 91 ? 2.702 -7.663 10.245 1.00 95.56 91 ALA A O 1
ATOM 697 N N . ILE A 1 92 ? 1.104 -7.039 8.773 1.00 97.62 92 ILE A N 1
ATOM 698 C CA . ILE A 1 92 ? 1.883 -7.292 7.561 1.00 97.62 92 ILE A CA 1
ATOM 699 C C . ILE A 1 92 ? 2.001 -6.013 6.738 1.00 97.62 92 ILE A C 1
ATOM 701 O O . ILE A 1 92 ? 1.012 -5.331 6.474 1.00 97.62 92 ILE A O 1
ATOM 705 N N . LEU A 1 93 ? 3.220 -5.696 6.311 1.00 97.44 93 LEU A N 1
ATOM 706 C CA . LEU A 1 93 ? 3.516 -4.569 5.434 1.00 97.44 93 LEU A CA 1
ATOM 707 C C . LEU A 1 93 ? 3.726 -5.054 4.000 1.00 97.44 93 LEU A C 1
ATOM 709 O O . LEU A 1 93 ? 4.518 -5.962 3.749 1.00 97.44 93 LEU A O 1
ATOM 713 N N . VAL A 1 94 ? 3.032 -4.429 3.053 1.00 98.00 94 VAL A N 1
ATOM 714 C CA . VAL A 1 94 ? 3.137 -4.738 1.620 1.00 98.00 94 VAL A CA 1
ATOM 715 C C . VAL A 1 94 ? 3.579 -3.486 0.885 1.00 98.00 94 VAL A C 1
ATOM 717 O O . VAL A 1 94 ? 2.811 -2.527 0.769 1.00 98.00 94 VAL A O 1
ATOM 720 N N . ALA A 1 95 ? 4.823 -3.483 0.412 1.00 97.19 95 ALA A N 1
ATOM 721 C CA . ALA A 1 95 ? 5.367 -2.386 -0.369 1.00 97.19 95 ALA A CA 1
ATOM 722 C C . ALA A 1 95 ? 4.610 -2.207 -1.691 1.00 97.19 95 ALA A C 1
ATOM 724 O O . ALA A 1 95 ? 4.172 -3.168 -2.322 1.00 97.19 95 ALA A O 1
ATOM 725 N N . VAL A 1 96 ? 4.478 -0.954 -2.116 1.00 96.19 96 VAL A N 1
ATOM 726 C CA . VAL A 1 96 ? 3.949 -0.545 -3.418 1.00 96.19 96 VAL A CA 1
ATOM 727 C C . VAL A 1 96 ? 4.710 0.685 -3.915 1.00 96.19 96 VAL A C 1
ATOM 729 O O . VAL A 1 96 ? 5.155 1.506 -3.101 1.00 96.19 96 VAL A O 1
ATOM 732 N N . PRO A 1 97 ? 4.839 0.882 -5.237 1.00 95.19 97 PRO A N 1
ATOM 733 C CA . PRO A 1 97 ? 5.447 2.092 -5.764 1.00 95.19 97 PRO A CA 1
ATOM 734 C C . PRO A 1 97 ? 4.575 3.295 -5.399 1.00 95.19 97 PRO A C 1
ATOM 736 O O . PRO A 1 97 ? 3.351 3.271 -5.553 1.00 95.19 97 PRO A O 1
ATOM 739 N N . ALA A 1 98 ? 5.206 4.362 -4.911 1.00 92.75 98 ALA A N 1
ATOM 740 C CA . ALA A 1 98 ? 4.501 5.572 -4.507 1.00 92.75 98 ALA A CA 1
ATOM 741 C C . ALA A 1 98 ? 3.804 6.253 -5.698 1.00 92.75 98 ALA A C 1
ATOM 743 O O . ALA A 1 98 ? 2.700 6.771 -5.529 1.00 92.75 98 ALA A O 1
ATOM 744 N N . GLU A 1 99 ? 4.424 6.191 -6.883 1.00 90.81 99 GLU A N 1
ATOM 745 C CA . GLU A 1 99 ? 3.971 6.825 -8.126 1.00 90.81 99 GLU A CA 1
ATOM 746 C C . GLU A 1 99 ? 3.999 5.823 -9.295 1.00 90.81 99 GLU A C 1
ATOM 748 O O . GLU A 1 99 ? 4.929 5.789 -10.101 1.00 90.81 99 GLU A O 1
ATOM 753 N N . ILE A 1 100 ? 2.972 4.969 -9.391 1.00 89.62 100 ILE A N 1
ATOM 754 C CA . ILE A 1 100 ? 2.908 3.904 -10.411 1.00 89.62 100 ILE A CA 1
ATOM 755 C C . ILE A 1 100 ? 2.900 4.437 -11.853 1.00 89.62 100 ILE A C 1
ATOM 757 O O . ILE A 1 100 ? 3.439 3.784 -12.739 1.00 89.62 100 ILE A O 1
ATOM 761 N N . GLN A 1 101 ? 2.325 5.617 -12.111 1.00 89.81 101 GLN A N 1
ATOM 762 C CA . GLN A 1 101 ? 2.281 6.172 -13.472 1.00 89.81 101 GLN A CA 1
ATOM 763 C C . GLN A 1 101 ? 3.678 6.581 -13.953 1.00 89.81 101 GLN A C 1
ATOM 765 O O . GLN A 1 101 ? 4.097 6.159 -15.026 1.00 89.81 101 GLN A O 1
ATOM 770 N N . ALA A 1 102 ? 4.443 7.283 -13.109 1.00 90.88 102 ALA A N 1
ATOM 771 C CA . ALA A 1 102 ? 5.836 7.621 -13.402 1.00 90.88 102 ALA A CA 1
ATOM 772 C C . ALA A 1 102 ? 6.710 6.366 -13.567 1.00 90.88 102 ALA A C 1
ATOM 774 O O . ALA A 1 102 ? 7.642 6.351 -14.368 1.00 90.88 102 ALA A O 1
ATOM 775 N N . LEU A 1 103 ? 6.404 5.291 -12.829 1.00 92.06 103 LEU A N 1
ATOM 776 C CA . LEU A 1 103 ? 7.095 4.018 -13.000 1.00 92.06 103 LEU A CA 1
ATOM 777 C C . LEU A 1 103 ? 6.794 3.372 -14.357 1.00 92.06 103 LEU A C 1
ATOM 779 O O . LEU A 1 103 ? 7.729 2.934 -15.014 1.00 92.06 103 LEU A O 1
ATOM 783 N N . LYS A 1 104 ? 5.530 3.358 -14.805 1.00 91.12 104 LYS A N 1
ATOM 784 C CA . LYS A 1 104 ? 5.144 2.826 -16.127 1.00 91.12 104 LYS A CA 1
ATOM 785 C C . LYS A 1 104 ? 5.863 3.534 -17.276 1.00 91.12 104 LYS A C 1
ATOM 787 O O . LYS A 1 104 ? 6.218 2.881 -18.250 1.00 91.12 104 LYS A O 1
ATOM 792 N N . GLU A 1 105 ? 6.054 4.847 -17.165 1.00 91.06 105 GLU A N 1
ATOM 793 C CA . GLU A 1 105 ? 6.767 5.651 -18.168 1.00 91.06 105 GLU A CA 1
ATOM 794 C C . GLU A 1 105 ? 8.261 5.318 -18.222 1.00 91.06 105 GLU A C 1
ATOM 796 O O . GLU A 1 105 ? 8.846 5.287 -19.300 1.00 91.06 105 GLU A O 1
ATOM 801 N N . ARG A 1 106 ? 8.876 5.049 -17.064 1.00 92.38 106 ARG A N 1
ATOM 802 C CA . ARG A 1 106 ? 10.302 4.708 -16.962 1.00 92.38 106 ARG A CA 1
ATOM 803 C C . ARG A 1 106 ? 10.594 3.253 -17.316 1.00 92.38 106 ARG A C 1
ATOM 805 O O . ARG A 1 106 ? 11.604 2.973 -17.946 1.00 92.38 106 ARG A O 1
ATOM 812 N N . SER A 1 107 ? 9.745 2.335 -16.865 1.00 93.06 107 SER A N 1
ATOM 813 C CA . SER A 1 107 ? 9.900 0.897 -17.061 1.00 93.06 107 SER A CA 1
ATOM 814 C C . SER A 1 107 ? 8.552 0.188 -16.942 1.00 93.06 107 SER A C 1
ATOM 816 O O . SER A 1 107 ? 8.039 -0.061 -15.844 1.00 93.06 107 SER A O 1
ATOM 818 N N . MET A 1 108 ? 7.980 -0.174 -18.093 1.00 91.25 108 MET A N 1
ATOM 819 C CA . MET A 1 108 ? 6.760 -0.981 -18.134 1.00 91.25 108 MET A CA 1
ATOM 820 C C . MET A 1 108 ? 6.990 -2.371 -17.531 1.00 91.25 108 MET A C 1
ATOM 822 O O . MET A 1 108 ? 6.135 -2.864 -16.805 1.00 91.25 108 MET A O 1
ATOM 826 N N . GLU A 1 109 ? 8.158 -2.970 -17.768 1.00 92.56 109 GLU A N 1
ATOM 827 C CA . GLU A 1 109 ? 8.536 -4.271 -17.209 1.00 92.56 109 GLU A CA 1
ATOM 828 C C . GLU A 1 109 ? 8.491 -4.255 -15.676 1.00 92.56 109 GLU A C 1
ATOM 830 O O . GLU A 1 109 ? 7.829 -5.084 -15.054 1.00 92.56 109 GLU A O 1
ATOM 835 N N . THR A 1 110 ? 9.106 -3.248 -15.051 1.00 94.75 110 THR A N 1
ATOM 836 C CA . THR A 1 110 ? 9.079 -3.106 -13.590 1.00 94.75 110 THR A CA 1
ATOM 837 C C . THR A 1 110 ? 7.660 -2.838 -13.084 1.00 94.75 110 THR A C 1
ATOM 839 O O . THR A 1 110 ? 7.276 -3.347 -12.033 1.00 94.75 110 THR A O 1
ATOM 842 N N . ALA A 1 111 ? 6.844 -2.080 -13.823 1.00 93.75 111 ALA A N 1
ATOM 843 C CA . ALA A 1 111 ? 5.445 -1.856 -13.466 1.00 93.75 111 ALA A CA 1
ATOM 844 C C . ALA A 1 111 ? 4.600 -3.147 -13.522 1.00 93.75 111 ALA A C 1
ATOM 846 O O . ALA A 1 111 ? 3.749 -3.346 -12.650 1.00 93.75 111 ALA A O 1
ATOM 847 N N . VAL A 1 112 ? 4.848 -4.029 -14.499 1.00 92.81 112 VAL A N 1
ATOM 848 C CA . VAL A 1 112 ? 4.235 -5.367 -14.583 1.00 92.81 112 VAL A CA 1
ATOM 849 C C . VAL A 1 112 ? 4.680 -6.228 -13.403 1.00 92.81 112 VAL A C 1
ATOM 851 O O . VAL A 1 112 ? 3.826 -6.754 -12.691 1.00 92.81 112 VAL A O 1
ATOM 854 N N . ALA A 1 113 ? 5.983 -6.281 -13.109 1.00 95.50 113 ALA A N 1
ATOM 855 C CA . ALA A 1 113 ? 6.507 -7.032 -11.967 1.00 95.50 113 ALA A CA 1
ATOM 856 C C . ALA A 1 113 ? 5.868 -6.581 -10.641 1.00 95.50 113 ALA A C 1
ATOM 858 O O . ALA A 1 113 ? 5.463 -7.403 -9.818 1.00 95.50 113 ALA A O 1
ATOM 859 N N . TRP A 1 114 ? 5.704 -5.266 -10.443 1.00 96.81 114 TRP A N 1
ATOM 860 C CA . TRP A 1 114 ? 4.993 -4.727 -9.280 1.00 96.81 114 TRP A CA 1
ATOM 861 C C . TRP A 1 114 ? 3.547 -5.189 -9.223 1.00 96.81 114 TRP A C 1
ATOM 863 O O . TRP A 1 114 ? 3.049 -5.509 -8.140 1.00 96.81 114 TRP A O 1
ATOM 873 N N . ARG A 1 115 ? 2.854 -5.216 -10.365 1.00 95.00 115 ARG A N 1
ATOM 874 C CA . ARG A 1 115 ? 1.472 -5.681 -10.410 1.00 95.00 115 ARG A CA 1
ATOM 875 C C . ARG A 1 115 ? 1.374 -7.143 -9.999 1.00 95.00 115 ARG A C 1
ATOM 877 O O . ARG A 1 115 ? 0.566 -7.460 -9.136 1.00 95.00 115 ARG A O 1
ATOM 884 N N . GLU A 1 116 ? 2.194 -8.007 -10.576 1.00 95.00 116 GLU A N 1
ATOM 885 C CA . GLU A 1 116 ? 2.174 -9.441 -10.286 1.00 95.00 116 GLU A CA 1
ATOM 886 C C . GLU A 1 116 ? 2.513 -9.731 -8.823 1.00 95.00 116 GLU A C 1
ATOM 888 O O . GLU A 1 116 ? 1.794 -10.477 -8.153 1.00 95.00 116 GLU A O 1
ATOM 893 N N . ALA A 1 117 ? 3.568 -9.100 -8.298 1.00 97.75 117 ALA A N 1
ATOM 894 C CA . ALA A 1 117 ? 3.984 -9.279 -6.913 1.00 97.75 117 ALA A CA 1
ATOM 895 C C . ALA A 1 117 ? 2.888 -8.825 -5.940 1.00 97.75 117 ALA A C 1
ATOM 897 O O . ALA A 1 117 ? 2.486 -9.584 -5.060 1.00 97.75 117 ALA A O 1
ATOM 898 N N . THR A 1 118 ? 2.343 -7.621 -6.136 1.00 97.50 118 THR A N 1
ATOM 899 C CA . THR A 1 118 ? 1.282 -7.092 -5.268 1.00 97.50 118 THR A CA 1
ATOM 900 C C . THR A 1 118 ? -0.011 -7.892 -5.382 1.00 97.50 118 THR A C 1
ATOM 902 O O . THR A 1 118 ? -0.604 -8.194 -4.349 1.00 97.50 118 THR A O 1
ATOM 905 N N . ARG A 1 119 ? -0.427 -8.301 -6.590 1.00 96.81 119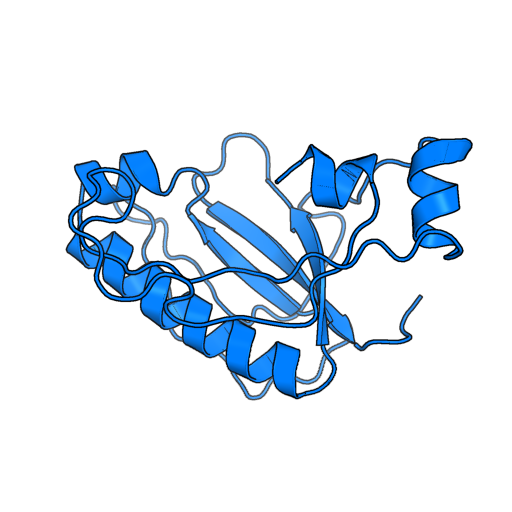 ARG A N 1
ATOM 906 C CA . ARG A 1 119 ? -1.585 -9.185 -6.806 1.00 96.81 119 ARG A CA 1
ATOM 907 C C . ARG A 1 119 ? -1.443 -10.463 -5.993 1.00 96.81 119 ARG A C 1
ATOM 909 O O . ARG A 1 119 ? -2.332 -10.784 -5.210 1.00 96.81 119 ARG A O 1
ATOM 916 N N . ARG A 1 120 ? -0.314 -11.166 -6.133 1.00 97.81 120 ARG A N 1
ATOM 917 C CA . ARG A 1 120 ? -0.050 -12.409 -5.394 1.00 97.81 120 ARG A CA 1
ATOM 918 C C . ARG A 1 120 ? -0.134 -12.195 -3.886 1.00 97.81 120 ARG A C 1
ATOM 920 O O . ARG A 1 120 ? -0.793 -12.979 -3.208 1.00 97.81 120 ARG A O 1
ATOM 927 N N . THR A 1 121 ? 0.486 -11.134 -3.372 1.00 98.31 121 THR A N 1
ATOM 928 C CA . THR A 1 121 ? 0.470 -10.818 -1.939 1.00 98.31 121 THR A CA 1
ATOM 929 C C . THR A 1 121 ? -0.937 -10.487 -1.441 1.00 98.31 121 THR A C 1
ATOM 931 O O . THR A 1 121 ? -1.394 -11.078 -0.464 1.00 98.31 121 THR A O 1
ATOM 934 N N . PHE A 1 122 ? -1.655 -9.581 -2.110 1.00 98.19 122 PHE A N 1
ATOM 935 C CA . PHE A 1 122 ? -2.985 -9.159 -1.669 1.00 98.19 122 PHE A CA 1
ATOM 936 C C . PHE A 1 122 ? -4.012 -10.278 -1.780 1.00 98.19 122 PHE A C 1
ATOM 938 O O . PHE A 1 122 ? -4.708 -10.536 -0.805 1.00 98.19 122 PHE A O 1
ATOM 945 N N . VAL A 1 123 ? -4.083 -10.988 -2.909 1.00 97.44 123 VAL A N 1
ATOM 946 C CA . VAL A 1 123 ? -5.011 -12.120 -3.061 1.00 97.44 123 VAL A CA 1
ATOM 947 C C . VAL A 1 123 ? -4.751 -13.167 -1.978 1.00 97.44 123 VAL A C 1
ATOM 949 O O . VAL A 1 123 ? -5.694 -13.637 -1.344 1.00 97.44 123 VAL A O 1
ATOM 952 N N . HIS A 1 124 ? -3.486 -13.498 -1.706 1.00 97.81 124 HIS A N 1
ATOM 953 C CA . HIS A 1 124 ? -3.143 -14.484 -0.685 1.00 97.81 124 HIS A CA 1
ATOM 954 C C . HIS A 1 124 ? -3.651 -14.098 0.711 1.00 97.81 124 HIS A C 1
ATOM 956 O O . HIS A 1 124 ? -4.335 -14.903 1.347 1.00 97.81 124 HIS A O 1
ATOM 962 N N . TYR A 1 125 ? -3.314 -12.898 1.192 1.00 97.81 125 TYR A N 1
ATOM 963 C CA . TYR A 1 125 ? -3.649 -12.489 2.556 1.00 97.81 125 TYR A CA 1
ATOM 964 C C . TYR A 1 125 ? -5.130 -12.135 2.703 1.00 97.81 125 TYR A C 1
ATOM 966 O O . TYR A 1 125 ? -5.771 -12.591 3.648 1.00 97.81 125 TYR A O 1
ATOM 974 N N . LEU A 1 126 ? -5.712 -11.396 1.755 1.00 96.94 126 LEU A N 1
ATOM 975 C CA . LEU A 1 126 ? -7.111 -10.972 1.850 1.00 96.94 126 LEU A CA 1
ATOM 976 C C . LEU A 1 126 ? -8.079 -12.170 1.847 1.00 96.94 126 LEU A C 1
ATOM 978 O O . LEU A 1 126 ? -9.017 -12.209 2.636 1.00 96.94 126 LEU A O 1
ATOM 982 N N . THR A 1 127 ? -7.789 -13.225 1.074 1.00 96.00 127 THR A N 1
ATOM 983 C CA . THR A 1 127 ? -8.582 -14.477 1.095 1.00 96.00 127 THR A CA 1
ATOM 984 C C . THR A 1 127 ? -8.436 -15.295 2.386 1.00 96.00 127 THR A C 1
ATOM 986 O O . THR A 1 127 ? -9.160 -16.267 2.581 1.00 96.00 127 THR A O 1
ATOM 989 N N . ARG A 1 128 ? -7.517 -14.916 3.284 1.00 95.88 128 ARG A N 1
ATOM 990 C CA . ARG A 1 128 ? -7.247 -15.573 4.577 1.00 95.88 128 ARG A CA 1
ATOM 991 C C . ARG A 1 128 ? -7.711 -14.740 5.774 1.00 95.88 128 ARG A C 1
ATOM 993 O O . ARG A 1 128 ? -7.234 -14.950 6.888 1.00 95.88 128 ARG A O 1
ATOM 1000 N N . GLY A 1 129 ? -8.627 -13.800 5.543 1.00 95.50 129 GLY A N 1
ATOM 1001 C CA . GLY A 1 129 ? -9.205 -12.963 6.595 1.00 95.50 129 GLY A CA 1
ATOM 1002 C C . GLY A 1 129 ? -8.293 -11.824 7.044 1.00 95.50 129 GLY A C 1
ATOM 1003 O O . GLY A 1 129 ? -8.447 -11.320 8.153 1.00 95.50 129 GLY A O 1
ATOM 1004 N N . TRP A 1 130 ? -7.327 -11.427 6.214 1.00 96.94 130 TRP A N 1
ATOM 1005 C CA . TRP A 1 130 ? -6.607 -10.173 6.411 1.00 96.94 130 TRP A CA 1
ATOM 1006 C C . TRP A 1 130 ? -7.334 -9.032 5.711 1.00 96.94 130 TRP A C 1
ATOM 1008 O O . TRP A 1 130 ? -7.994 -9.230 4.695 1.00 96.94 130 TRP A O 1
ATOM 1018 N N . GLU A 1 131 ? -7.157 -7.815 6.208 1.00 96.25 131 GLU A N 1
ATOM 1019 C CA . GLU A 1 131 ? -7.693 -6.616 5.585 1.00 96.25 131 GLU A CA 1
ATOM 1020 C C . GLU A 1 131 ? -6.655 -5.498 5.525 1.00 96.25 131 GLU A C 1
ATOM 1022 O O . GLU A 1 131 ? -5.900 -5.261 6.470 1.00 96.25 131 GLU A O 1
ATOM 1027 N N . GLY A 1 132 ? -6.623 -4.788 4.398 1.00 96.25 132 GLY A N 1
ATOM 1028 C CA . GLY A 1 132 ? -5.841 -3.568 4.251 1.00 96.25 132 GLY A CA 1
ATOM 1029 C C . GLY A 1 132 ? -6.486 -2.441 5.051 1.00 96.25 132 GLY A C 1
ATOM 1030 O O . GLY A 1 132 ? -7.652 -2.116 4.824 1.00 96.25 132 GLY A O 1
ATOM 1031 N N . ARG A 1 133 ? -5.732 -1.833 5.968 1.00 93.94 133 ARG A N 1
ATOM 1032 C CA . ARG A 1 133 ? -6.227 -0.782 6.871 1.00 93.94 133 ARG A CA 1
ATOM 1033 C C . ARG A 1 133 ? -5.592 0.572 6.648 1.00 93.94 133 ARG A C 1
ATOM 1035 O O . ARG A 1 133 ? -6.258 1.582 6.826 1.00 93.94 133 ARG A O 1
ATOM 1042 N N . GLU A 1 134 ? -4.320 0.620 6.280 1.00 94.25 134 GLU A N 1
ATOM 1043 C CA . GLU A 1 134 ? -3.620 1.889 6.084 1.00 94.25 134 GLU A CA 1
ATOM 1044 C C . GLU A 1 134 ? -2.806 1.867 4.804 1.00 94.25 134 GLU A C 1
ATOM 1046 O O . GLU A 1 134 ? -2.329 0.819 4.371 1.00 94.25 134 GLU A O 1
ATOM 1051 N N . LEU A 1 135 ? -2.593 3.056 4.247 1.00 94.00 135 LEU A N 1
ATOM 1052 C CA . LEU A 1 135 ? -1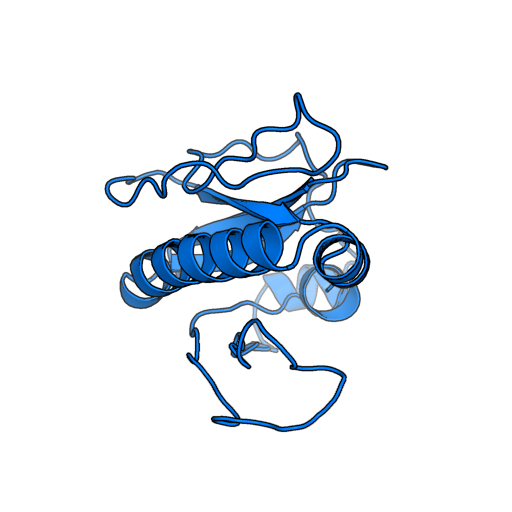.543 3.309 3.272 1.00 94.00 135 LEU A CA 1
ATOM 1053 C C . LEU A 1 135 ? -0.523 4.252 3.911 1.00 94.00 135 LEU A C 1
ATOM 1055 O O . LEU A 1 135 ? -0.734 5.463 3.984 1.00 94.00 135 LEU A O 1
ATOM 1059 N N . LEU A 1 136 ? 0.582 3.679 4.367 1.00 92.88 136 LEU A N 1
ATOM 1060 C CA . LEU A 1 136 ? 1.673 4.363 5.042 1.00 92.88 136 LEU A CA 1
ATOM 1061 C C . LEU A 1 136 ? 2.654 4.904 3.999 1.00 92.88 136 LEU A C 1
ATOM 1063 O O . LEU A 1 136 ? 3.293 4.142 3.271 1.00 92.88 136 LEU A O 1
ATOM 1067 N N . ARG A 1 137 ? 2.791 6.230 3.922 1.00 88.69 137 ARG A N 1
ATOM 1068 C CA . ARG A 1 137 ? 3.753 6.896 3.032 1.00 88.69 137 ARG A CA 1
ATOM 1069 C C . ARG A 1 137 ? 4.846 7.583 3.863 1.00 88.69 137 ARG A C 1
ATOM 1071 O O . ARG A 1 137 ? 4.560 8.609 4.479 1.00 88.69 137 ARG A O 1
ATOM 1078 N N . PRO A 1 138 ? 6.079 7.049 3.900 1.00 79.94 138 PRO A N 1
ATOM 1079 C CA . PRO A 1 138 ? 7.187 7.700 4.588 1.00 79.94 138 PRO A CA 1
ATOM 1080 C C . PRO A 1 138 ? 7.701 8.885 3.763 1.00 79.94 138 PRO A C 1
ATOM 1082 O O . PRO A 1 138 ? 8.465 8.704 2.820 1.00 79.94 138 PRO A O 1
ATOM 1085 N N . GLY A 1 139 ? 7.271 10.103 4.108 1.00 81.56 139 GLY A N 1
ATOM 1086 C CA . GLY A 1 139 ? 7.779 11.348 3.518 1.00 81.56 139 GLY A CA 1
ATOM 1087 C C . GLY A 1 139 ? 7.828 11.332 1.983 1.00 81.56 139 GLY A C 1
ATOM 1088 O O . GLY A 1 139 ? 6.843 10.993 1.327 1.00 81.56 139 GLY A O 1
ATOM 1089 N N . GLN A 1 140 ? 8.991 11.680 1.421 1.00 79.31 140 GLN A N 1
ATOM 1090 C CA . GLN A 1 140 ? 9.267 11.685 -0.025 1.00 79.31 140 GLN A CA 1
ATOM 1091 C C . GLN A 1 140 ? 9.795 10.335 -0.560 1.00 79.31 140 GLN A C 1
ATOM 1093 O O . GLN A 1 140 ? 10.482 10.289 -1.578 1.00 79.31 140 GLN A O 1
ATOM 1098 N N . SER A 1 141 ? 9.502 9.219 0.116 1.00 86.19 141 SER A N 1
ATOM 1099 C CA . SER A 1 141 ? 9.916 7.890 -0.343 1.00 86.19 141 SER A CA 1
ATOM 1100 C C . SER A 1 141 ? 9.284 7.517 -1.688 1.00 86.19 141 SER A C 1
ATOM 1102 O O . SER A 1 141 ? 8.105 7.773 -1.939 1.00 86.19 141 SER A O 1
ATOM 1104 N N . ARG A 1 142 ? 10.058 6.812 -2.524 1.00 90.25 142 ARG A N 1
ATOM 1105 C CA . ARG A 1 142 ? 9.583 6.181 -3.772 1.00 90.25 142 ARG A CA 1
ATOM 1106 C C . ARG A 1 142 ? 8.666 4.976 -3.520 1.00 90.25 142 ARG A C 1
ATOM 1108 O O . ARG A 1 142 ? 8.055 4.467 -4.458 1.00 90.25 142 ARG A O 1
ATOM 1115 N N . VAL A 1 143 ? 8.564 4.528 -2.268 1.00 93.69 143 VAL A N 1
ATOM 1116 C CA . VAL A 1 143 ? 7.817 3.342 -1.838 1.00 93.69 143 VAL A CA 1
ATOM 1117 C C . VAL A 1 143 ? 6.873 3.713 -0.698 1.00 93.69 143 VAL A C 1
ATOM 1119 O O . VAL A 1 143 ? 7.275 4.347 0.281 1.00 93.69 143 VAL A O 1
ATOM 1122 N N . ALA A 1 144 ? 5.620 3.290 -0.820 1.00 94.69 144 ALA A N 1
ATOM 1123 C CA . ALA A 1 144 ? 4.630 3.308 0.250 1.00 94.69 144 ALA A CA 1
ATOM 1124 C C . ALA A 1 144 ? 4.315 1.869 0.681 1.00 94.69 144 ALA A C 1
ATOM 1126 O O . ALA A 1 144 ? 4.642 0.925 -0.031 1.00 94.69 144 ALA A O 1
ATOM 1127 N N . HIS A 1 145 ? 3.666 1.701 1.830 1.00 96.00 145 HIS A N 1
ATOM 1128 C CA . HIS A 1 145 ? 3.297 0.385 2.344 1.00 96.00 145 HIS A CA 1
ATOM 1129 C C . HIS A 1 145 ? 1.813 0.340 2.665 1.00 96.00 145 HIS A C 1
ATOM 1131 O O . HIS A 1 145 ? 1.297 1.222 3.350 1.00 96.00 145 HIS A O 1
ATOM 1137 N N . TYR A 1 146 ? 1.133 -0.701 2.203 1.00 96.44 146 TYR A N 1
ATOM 1138 C CA . TYR A 1 146 ? -0.146 -1.069 2.786 1.00 96.44 146 TYR A CA 1
ATOM 1139 C C . TYR A 1 146 ? 0.091 -1.826 4.089 1.00 96.44 146 TYR A C 1
ATOM 1141 O O . TYR A 1 146 ? 0.951 -2.703 4.144 1.00 96.44 146 TYR A O 1
ATOM 1149 N N . LEU A 1 147 ? -0.675 -1.479 5.119 1.00 96.50 147 LEU A N 1
ATOM 1150 C CA . LEU A 1 147 ? -0.729 -2.210 6.380 1.00 96.50 147 LEU A CA 1
ATOM 1151 C C . LEU A 1 147 ? -1.918 -3.165 6.347 1.00 96.50 147 LEU A C 1
ATOM 1153 O O . LEU A 1 147 ? -3.055 -2.712 6.196 1.00 96.50 147 LEU A O 1
ATOM 1157 N N . LEU A 1 148 ? -1.653 -4.454 6.519 1.00 97.12 148 LEU A N 1
ATOM 1158 C CA . LEU A 1 148 ? -2.660 -5.495 6.658 1.00 97.12 148 LEU A CA 1
ATOM 1159 C C . LEU A 1 148 ? -2.713 -5.959 8.115 1.00 97.12 148 LEU A C 1
ATOM 1161 O O . LEU A 1 148 ? -1.670 -6.116 8.752 1.00 97.12 148 LEU A O 1
ATOM 1165 N N . ARG A 1 149 ? -3.922 -6.203 8.619 1.00 95.69 149 ARG A N 1
ATOM 1166 C CA . ARG A 1 149 ? -4.191 -6.850 9.916 1.00 95.69 149 ARG A CA 1
ATOM 1167 C C . ARG A 1 149 ? -5.260 -7.920 9.750 1.00 95.69 149 ARG A C 1
ATOM 1169 O O . ARG A 1 149 ? -5.966 -7.893 8.740 1.00 95.69 149 ARG A O 1
ATOM 1176 N N . ARG A 1 150 ? -5.399 -8.841 10.704 1.00 93.50 150 ARG A N 1
ATOM 1177 C CA . ARG A 1 150 ? -6.520 -9.784 10.674 1.00 93.50 150 ARG A CA 1
ATOM 1178 C C . ARG A 1 150 ? -7.830 -9.044 10.931 1.00 93.50 150 ARG A C 1
ATOM 1180 O O . ARG A 1 150 ? -7.889 -8.054 11.665 1.00 93.50 150 ARG A O 1
ATOM 1187 N N . GLU A 1 151 ? -8.890 -9.510 10.289 1.00 85.19 151 GLU A N 1
ATOM 1188 C CA . GLU A 1 151 ? -10.237 -9.043 10.576 1.00 85.19 151 GLU A CA 1
ATOM 1189 C C . GLU A 1 151 ? -10.558 -9.276 12.061 1.00 85.19 151 GLU A C 1
ATOM 1191 O O . GLU A 1 151 ? -10.348 -10.364 12.589 1.00 85.19 151 GLU A O 1
ATOM 1196 N N . GLY A 1 152 ? -11.067 -8.243 12.735 1.00 74.25 152 GLY A N 1
ATOM 1197 C CA . GLY A 1 152 ? -11.413 -8.302 14.159 1.00 74.25 152 GLY A CA 1
ATOM 1198 C C . GLY A 1 152 ? -10.329 -7.802 15.118 1.00 74.25 152 GLY A C 1
ATOM 1199 O O . GLY A 1 152 ? -10.671 -7.446 16.246 1.00 74.25 152 GLY A O 1
ATOM 1200 N N . ASP A 1 153 ? -9.074 -7.661 14.676 1.00 65.44 153 ASP A N 1
ATOM 1201 C CA . ASP A 1 153 ? -8.037 -7.017 15.491 1.00 65.44 153 ASP A CA 1
ATOM 1202 C C . ASP A 1 153 ? -8.373 -5.527 1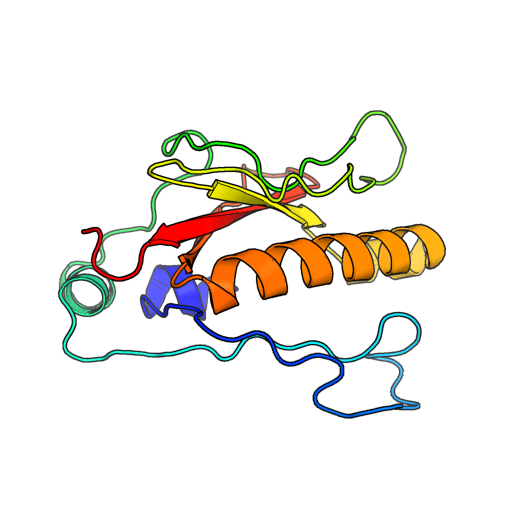5.660 1.00 65.44 153 ASP A C 1
ATOM 1204 O O . ASP A 1 153 ? -8.728 -4.852 14.687 1.00 65.44 153 ASP A O 1
ATOM 1208 N N . ARG A 1 154 ? -8.313 -5.003 16.888 1.00 51.88 154 ARG A N 1
ATOM 1209 C CA . ARG A 1 154 ? -8.557 -3.579 17.180 1.00 51.88 154 ARG A CA 1
ATOM 1210 C C . ARG A 1 154 ? -7.269 -2.778 17.030 1.00 51.88 154 ARG A C 1
ATOM 1212 O O . ARG A 1 154 ? -6.291 -3.080 17.741 1.00 51.88 154 ARG A O 1
#

Secondary structure (DSSP, 8-state):
-HIIIIIS--EEEEEETTTT-S---TTTTTT---EEEEE--TTSHHHHHHHTS-PPPPPTTTS--EEEE-EE-SSSS-EE-PPP----SS-EEEEEES-HHHHHHH-HHHHHHHHHHHHHHHHHHHTTTEEEEEEE--TT-SEEEEEEEETT--

pLDDT: mean 89.24, std 9.84, range [51.88, 98.31]

Sequence (154 aa):
AYLNFAKLGIVVREYVENMYGETDSPLHRGIGTDRFVALWLLDTPRVQERLEEGRPPPRAGEVGGAVGLEAETSGEVPVPGSPRLDLDAEAILVAVPAEIQALKERSMETAVAWREATRRTFVHYLTRGWEGRELLRPGQSRVAHYLLRREGDR